Protein AF-A0A126P979-F1 (afdb_monomer_lite)

Structure (mmCIF, N/CA/C/O backbone):
data_AF-A0A126P979-F1
#
_entry.id   AF-A0A126P979-F1
#
loop_
_atom_site.group_PDB
_atom_site.id
_atom_site.type_symbol
_atom_site.label_atom_id
_atom_site.label_alt_id
_atom_site.label_comp_id
_atom_site.label_asym_id
_atom_site.label_entity_id
_atom_site.label_seq_id
_atom_site.pdbx_PDB_ins_code
_atom_site.Cartn_x
_atom_site.Cartn_y
_atom_site.Cartn_z
_atom_site.occupancy
_atom_site.B_iso_or_equiv
_atom_site.auth_seq_id
_atom_site.auth_comp_id
_atom_site.auth_asym_id
_atom_site.auth_atom_id
_atom_site.pdbx_PDB_model_num
ATOM 1 N N . MET A 1 1 ? -4.690 6.313 -10.671 1.00 55.78 1 MET A N 1
ATOM 2 C CA . MET A 1 1 ? -3.335 5.770 -10.807 1.00 55.78 1 MET A CA 1
ATOM 3 C C . MET A 1 1 ? -2.444 6.379 -9.755 1.00 55.78 1 MET A C 1
ATOM 5 O O . MET A 1 1 ? -2.269 7.600 -9.751 1.00 55.78 1 MET A O 1
ATOM 9 N N . LEU A 1 2 ? -1.989 5.545 -8.829 1.00 60.19 2 LEU A N 1
ATOM 10 C CA . LEU A 1 2 ? -0.855 5.886 -7.987 1.00 60.19 2 LEU A CA 1
ATOM 11 C C . LEU A 1 2 ? 0.378 5.761 -8.882 1.00 60.19 2 LEU A C 1
ATOM 13 O O . LEU A 1 2 ? 0.415 4.890 -9.737 1.00 60.19 2 LEU A O 1
ATOM 17 N N . ASN A 1 3 ? 1.287 6.716 -8.788 1.00 66.38 3 ASN A N 1
ATOM 18 C CA . ASN A 1 3 ? 2.547 6.670 -9.510 1.00 66.38 3 ASN A CA 1
ATOM 19 C C . ASN A 1 3 ? 3.607 6.917 -8.444 1.00 66.38 3 ASN A C 1
ATOM 21 O O . ASN A 1 3 ? 3.895 8.088 -8.161 1.00 66.38 3 ASN A O 1
ATOM 25 N N . PRO A 1 4 ? 4.011 5.867 -7.713 1.00 68.12 4 PRO A N 1
ATOM 26 C CA . PRO A 1 4 ? 4.884 6.000 -6.561 1.00 68.12 4 PRO A CA 1
ATOM 27 C C . PRO A 1 4 ? 6.311 6.290 -7.031 1.00 68.12 4 PRO A C 1
ATOM 29 O O . PRO A 1 4 ? 7.158 5.416 -6.985 1.00 68.12 4 PRO A O 1
ATOM 32 N N . GLY A 1 5 ? 6.529 7.519 -7.513 1.00 66.69 5 GLY A N 1
ATOM 33 C CA . GLY A 1 5 ? 7.812 8.072 -7.940 1.00 66.69 5 GLY A CA 1
ATOM 34 C C . GLY A 1 5 ? 8.522 7.243 -9.009 1.00 66.69 5 GLY A C 1
ATOM 35 O O . GLY A 1 5 ? 9.184 6.279 -8.677 1.00 66.69 5 GLY A O 1
ATOM 36 N N . PHE A 1 6 ? 8.459 7.655 -10.276 1.00 79.12 6 PHE A N 1
ATOM 37 C CA . PHE A 1 6 ? 9.397 7.165 -11.289 1.00 79.12 6 PHE A CA 1
ATOM 38 C C . PHE A 1 6 ? 10.574 8.134 -11.387 1.00 79.12 6 PHE A C 1
ATOM 40 O O . PHE A 1 6 ? 10.377 9.308 -11.723 1.00 79.12 6 PHE A O 1
ATOM 47 N N . SER A 1 7 ? 11.784 7.655 -11.119 1.00 84.88 7 SER A N 1
ATOM 48 C CA . SER A 1 7 ? 13.012 8.444 -11.212 1.00 84.88 7 SER A CA 1
ATOM 49 C C . SER A 1 7 ? 14.126 7.680 -11.933 1.00 84.88 7 SER A C 1
ATOM 51 O O . SER A 1 7 ? 14.129 6.451 -11.921 1.00 84.88 7 SER A O 1
ATOM 53 N N . PRO A 1 8 ? 15.128 8.373 -12.507 1.00 85.94 8 PRO A N 1
ATOM 54 C CA . PRO A 1 8 ? 16.322 7.707 -13.028 1.00 85.94 8 PRO A CA 1
ATOM 55 C C . PRO A 1 8 ? 17.043 6.832 -11.988 1.00 85.94 8 PRO A C 1
ATOM 57 O O . PRO A 1 8 ? 17.651 5.830 -12.351 1.00 85.94 8 PRO A O 1
ATOM 60 N N . GLY A 1 9 ? 16.935 7.169 -10.696 1.00 87.81 9 GLY A N 1
ATOM 61 C CA . GLY A 1 9 ? 17.498 6.373 -9.604 1.00 87.81 9 GLY A CA 1
ATOM 62 C C . GLY A 1 9 ? 16.875 4.982 -9.464 1.00 87.81 9 GLY A C 1
ATOM 63 O O . GLY A 1 9 ? 17.512 4.098 -8.901 1.00 87.81 9 GLY A O 1
ATOM 64 N N . ASP A 1 10 ? 15.682 4.751 -10.020 1.00 86.06 10 ASP A N 1
ATOM 65 C CA . ASP A 1 10 ? 15.053 3.428 -9.995 1.00 86.06 10 ASP A CA 1
ATOM 66 C C . ASP A 1 10 ? 15.809 2.426 -10.876 1.00 86.06 10 ASP A C 1
ATOM 68 O O . ASP A 1 10 ? 15.882 1.253 -10.521 1.00 86.06 10 ASP A O 1
ATOM 72 N N . TYR A 1 11 ? 16.418 2.878 -11.982 1.00 89.62 11 TYR A N 1
ATOM 73 C CA . TYR A 1 11 ? 17.280 2.024 -12.806 1.00 89.62 11 TYR A CA 1
ATOM 74 C C . TYR A 1 11 ? 18.527 1.609 -12.038 1.00 89.62 11 TYR A C 1
ATOM 76 O O . TYR A 1 11 ? 18.862 0.43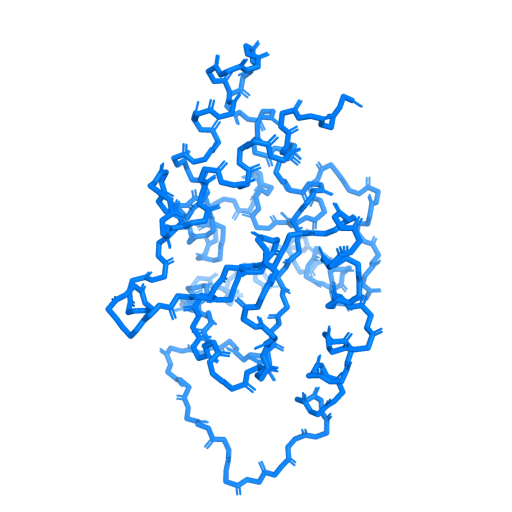1 -12.007 1.00 89.62 11 TYR A O 1
ATOM 84 N N . TYR A 1 12 ? 19.168 2.559 -11.350 1.00 92.50 12 TYR A N 1
ATOM 85 C CA . TYR A 1 12 ? 20.308 2.247 -10.494 1.00 92.50 12 TYR A CA 1
ATOM 86 C C . TYR A 1 12 ? 19.917 1.240 -9.406 1.00 92.50 12 TYR A C 1
ATOM 88 O O . TYR A 1 12 ? 20.594 0.231 -9.246 1.00 92.50 12 TYR A O 1
ATOM 96 N N . ALA A 1 13 ? 18.801 1.468 -8.705 1.00 91.94 13 ALA A N 1
ATOM 97 C CA . ALA A 1 13 ? 18.318 0.551 -7.675 1.00 91.94 13 ALA A CA 1
ATOM 98 C C . ALA A 1 13 ? 18.040 -0.854 -8.234 1.00 91.94 13 ALA A C 1
ATOM 100 O O . ALA A 1 13 ? 18.397 -1.845 -7.614 1.00 91.94 13 ALA A O 1
ATOM 101 N N . LEU A 1 14 ? 17.432 -0.964 -9.416 1.00 91.12 14 LEU A N 1
ATOM 102 C CA . LEU A 1 14 ? 17.161 -2.261 -10.040 1.00 91.12 14 LEU A CA 1
ATOM 103 C C . LEU A 1 14 ? 18.430 -2.975 -10.521 1.00 91.12 14 LEU A C 1
ATOM 105 O O . LEU A 1 14 ? 18.535 -4.188 -10.380 1.00 91.12 14 LEU A O 1
ATOM 109 N N . GLU A 1 15 ? 19.382 -2.245 -11.097 1.00 93.56 15 GLU A N 1
ATOM 110 C CA . GLU A 1 15 ? 20.575 -2.834 -11.713 1.00 93.56 15 GLU A CA 1
ATOM 111 C C . GLU A 1 15 ? 21.714 -3.095 -10.727 1.00 93.56 15 GLU A C 1
ATOM 113 O O . GLU A 1 15 ? 22.563 -3.951 -10.985 1.00 93.56 15 GLU A O 1
ATOM 118 N N . LYS A 1 16 ? 21.795 -2.314 -9.645 1.00 95.56 16 LYS A N 1
ATOM 119 C CA . LYS A 1 16 ? 22.954 -2.293 -8.740 1.00 95.56 16 LYS A CA 1
ATOM 120 C C . LYS A 1 16 ? 22.653 -2.798 -7.336 1.00 95.56 16 LYS A C 1
ATOM 122 O O . LYS A 1 16 ? 23.599 -3.074 -6.609 1.00 95.56 16 LYS A O 1
ATOM 127 N N . GLU A 1 17 ? 21.383 -2.972 -6.977 1.00 96.44 17 GLU A N 1
ATOM 128 C CA . GLU A 1 17 ? 20.973 -3.373 -5.627 1.00 96.44 17 GLU A CA 1
ATOM 129 C C . GLU A 1 17 ? 20.174 -4.686 -5.709 1.00 96.44 17 GLU A C 1
ATOM 131 O O . GLU A 1 17 ? 18.941 -4.670 -5.838 1.00 96.44 17 GLU A O 1
ATOM 136 N N . PRO A 1 18 ? 20.853 -5.849 -5.678 1.00 96.50 18 PRO A N 1
ATOM 137 C CA . PRO A 1 18 ? 20.212 -7.144 -5.906 1.00 96.50 18 PRO A CA 1
ATOM 138 C C . PRO A 1 18 ? 19.115 -7.447 -4.879 1.00 96.50 18 PRO A C 1
ATOM 140 O O . PRO A 1 18 ? 18.119 -8.088 -5.207 1.00 96.50 18 PRO A O 1
ATOM 143 N N . GLU A 1 19 ? 19.230 -6.939 -3.651 1.00 97.00 19 GLU A N 1
ATOM 144 C CA . GLU A 1 19 ? 18.203 -7.075 -2.622 1.00 97.00 19 GLU A CA 1
ATOM 145 C C . GLU A 1 19 ? 16.917 -6.321 -2.983 1.00 97.00 19 GLU A C 1
ATOM 147 O O . GLU A 1 19 ? 15.822 -6.799 -2.671 1.00 97.00 19 GLU A O 1
ATOM 152 N N . TYR A 1 20 ? 17.028 -5.162 -3.643 1.00 95.81 20 TYR A N 1
ATOM 153 C CA . TYR A 1 20 ? 15.872 -4.388 -4.100 1.00 95.81 20 TYR A CA 1
ATOM 154 C C . TYR A 1 20 ? 15.177 -5.081 -5.272 1.00 95.81 20 TYR A C 1
ATOM 156 O O . TYR A 1 20 ? 13.955 -5.251 -5.244 1.00 95.81 20 TYR A O 1
ATOM 164 N N . ALA A 1 21 ? 15.950 -5.552 -6.256 1.00 95.25 21 ALA A N 1
ATOM 165 C CA . ALA A 1 21 ? 15.429 -6.343 -7.368 1.00 95.25 21 ALA A CA 1
ATOM 166 C C . ALA A 1 21 ? 14.706 -7.605 -6.862 1.00 95.25 21 ALA A C 1
ATOM 168 O O . ALA A 1 21 ? 13.539 -7.829 -7.190 1.00 95.25 21 ALA A O 1
ATOM 169 N N . ALA A 1 22 ? 15.336 -8.358 -5.956 1.00 96.38 22 ALA A N 1
ATOM 170 C CA . ALA A 1 22 ? 14.739 -9.545 -5.352 1.00 96.38 22 ALA A CA 1
ATOM 171 C C . ALA A 1 22 ? 13.468 -9.223 -4.544 1.00 96.38 22 ALA A C 1
ATOM 173 O O . ALA A 1 22 ? 12.518 -10.006 -4.547 1.00 96.38 22 ALA A O 1
ATOM 174 N N . ALA A 1 23 ? 13.411 -8.082 -3.846 1.00 96.31 23 ALA A N 1
ATOM 175 C CA . ALA A 1 23 ? 12.203 -7.658 -3.135 1.00 96.31 23 ALA A CA 1
ATOM 176 C C . ALA A 1 23 ? 11.041 -7.352 -4.095 1.00 96.31 23 ALA A C 1
ATOM 178 O O . ALA A 1 23 ? 9.900 -7.721 -3.807 1.00 96.31 23 ALA A O 1
ATOM 179 N N . ILE A 1 24 ? 11.320 -6.733 -5.248 1.00 93.38 24 ILE A N 1
ATOM 180 C CA . ILE A 1 24 ? 10.321 -6.493 -6.297 1.00 93.38 24 ILE A CA 1
ATOM 181 C C . ILE A 1 24 ? 9.816 -7.814 -6.873 1.00 93.38 24 ILE A C 1
ATOM 183 O O . ILE A 1 24 ? 8.603 -8.011 -6.949 1.00 93.38 24 ILE A O 1
ATOM 187 N N . GLU A 1 25 ? 10.713 -8.731 -7.234 1.00 94.88 25 GLU A N 1
ATOM 188 C CA . GLU A 1 25 ? 10.349 -10.044 -7.775 1.00 94.88 25 GLU A CA 1
ATOM 189 C C . GLU A 1 25 ? 9.481 -10.840 -6.797 1.00 94.88 25 GLU A C 1
ATOM 191 O O . GLU A 1 25 ? 8.407 -11.317 -7.170 1.00 94.88 25 GLU A O 1
ATOM 196 N N . ARG A 1 26 ? 9.875 -10.907 -5.517 1.00 95.81 26 ARG A N 1
ATOM 197 C CA . ARG A 1 26 ? 9.058 -11.558 -4.482 1.00 95.81 26 ARG A CA 1
ATOM 198 C C . ARG A 1 26 ? 7.712 -10.872 -4.298 1.00 95.81 26 ARG A C 1
ATOM 200 O O . ARG A 1 26 ? 6.714 -11.563 -4.130 1.00 95.81 26 ARG A O 1
ATOM 207 N N . ASN A 1 27 ? 7.648 -9.541 -4.346 1.00 93.88 27 ASN A N 1
ATOM 208 C CA . ASN A 1 27 ? 6.382 -8.813 -4.254 1.00 93.88 27 ASN A CA 1
ATOM 209 C C . ASN A 1 27 ? 5.462 -9.109 -5.453 1.00 93.88 27 ASN A C 1
ATOM 211 O O . ASN A 1 27 ? 4.260 -9.292 -5.265 1.00 93.88 27 ASN A O 1
ATOM 215 N N . LEU A 1 28 ? 6.011 -9.203 -6.669 1.00 90.88 28 LEU A N 1
ATOM 216 C CA . LEU A 1 28 ? 5.265 -9.595 -7.871 1.00 90.88 28 LEU A CA 1
ATOM 217 C C . LEU A 1 28 ? 4.756 -11.040 -7.782 1.00 90.88 28 LEU A C 1
ATOM 219 O O . LEU A 1 28 ? 3.611 -11.306 -8.143 1.00 90.88 28 LEU A O 1
ATOM 223 N N . ALA A 1 29 ? 5.580 -11.950 -7.260 1.00 94.50 29 ALA A N 1
ATOM 224 C CA . ALA A 1 29 ? 5.226 -13.350 -7.034 1.00 94.50 29 ALA A CA 1
ATOM 225 C C . ALA A 1 29 ? 4.374 -13.579 -5.768 1.00 94.50 29 ALA A C 1
ATOM 227 O O . ALA A 1 29 ? 3.958 -14.708 -5.517 1.00 94.50 29 ALA A O 1
ATOM 228 N N . GLN A 1 30 ? 4.121 -12.533 -4.970 1.00 92.38 30 GLN A N 1
ATOM 229 C CA . GLN A 1 30 ? 3.440 -12.592 -3.667 1.00 92.38 30 GLN A CA 1
ATOM 230 C C . GLN A 1 30 ? 4.120 -13.530 -2.644 1.00 92.38 30 GLN A C 1
ATOM 232 O O . GLN A 1 30 ? 3.465 -14.157 -1.814 1.00 92.38 30 GLN A O 1
ATOM 237 N N . GLN A 1 31 ? 5.452 -13.610 -2.680 1.00 96.38 31 GLN A N 1
ATOM 238 C CA . GLN A 1 31 ? 6.302 -14.470 -1.840 1.00 96.38 31 GLN A CA 1
ATOM 239 C C . GLN A 1 31 ? 6.980 -13.714 -0.683 1.00 96.38 31 GLN A C 1
ATOM 241 O O . GLN A 1 31 ? 8.017 -14.120 -0.170 1.00 96.38 31 GLN A O 1
ATOM 246 N N . ASN A 1 32 ? 6.407 -12.588 -0.275 1.00 95.62 32 ASN A N 1
ATOM 247 C CA . ASN A 1 32 ? 6.952 -11.647 0.707 1.00 95.62 32 ASN A CA 1
ATOM 248 C C . ASN A 1 32 ? 6.155 -11.609 2.024 1.00 95.62 32 ASN A C 1
ATOM 250 O O . ASN A 1 32 ? 6.386 -10.739 2.859 1.00 95.62 32 ASN A O 1
ATOM 254 N N . ALA A 1 33 ? 5.209 -12.531 2.236 1.00 93.94 33 ALA A N 1
ATOM 255 C CA . ALA A 1 33 ? 4.368 -12.547 3.439 1.00 93.94 33 ALA A CA 1
ATOM 256 C C . ALA A 1 33 ? 5.166 -12.761 4.742 1.00 93.94 33 ALA A C 1
ATOM 258 O O . ALA A 1 33 ? 4.761 -12.269 5.793 1.00 93.94 33 ALA A O 1
ATOM 259 N N . ALA A 1 34 ? 6.295 -13.474 4.665 1.00 95.06 34 ALA A N 1
ATOM 260 C CA . ALA A 1 34 ? 7.189 -13.723 5.796 1.00 95.06 34 ALA A CA 1
ATOM 261 C C . ALA A 1 34 ? 8.236 -12.612 6.009 1.00 95.06 34 ALA A C 1
ATOM 263 O O . ALA A 1 34 ? 8.950 -12.631 7.013 1.00 95.06 34 ALA A O 1
ATOM 264 N N . ASP A 1 35 ? 8.341 -11.643 5.092 1.00 96.56 35 ASP A N 1
ATOM 265 C CA . ASP A 1 35 ? 9.319 -10.564 5.202 1.00 96.56 35 ASP A CA 1
ATOM 266 C C . ASP A 1 35 ? 8.977 -9.667 6.406 1.00 96.56 35 ASP A C 1
ATOM 268 O O . ASP A 1 35 ? 7.815 -9.439 6.748 1.00 96.56 35 ASP A O 1
ATOM 272 N N . SER A 1 36 ? 9.998 -9.070 7.031 1.00 96.50 36 SER A N 1
ATOM 273 C CA . SER A 1 36 ? 9.786 -8.085 8.107 1.00 96.50 36 SER A CA 1
ATOM 274 C C . SER A 1 36 ? 8.938 -6.891 7.656 1.00 96.50 36 SER A C 1
ATOM 276 O O . SER A 1 36 ? 8.263 -6.282 8.485 1.00 96.50 36 SER A O 1
ATOM 278 N N . TYR A 1 37 ? 8.987 -6.568 6.359 1.00 97.81 37 TYR A N 1
ATOM 279 C CA . TYR A 1 37 ? 8.200 -5.526 5.708 1.00 97.81 37 TYR A CA 1
ATOM 280 C C . TYR A 1 37 ? 7.599 -6.064 4.400 1.00 97.81 37 TYR A C 1
ATOM 282 O O . TYR A 1 37 ? 8.173 -5.801 3.342 1.00 97.81 37 TYR A O 1
ATOM 290 N N . PRO A 1 38 ? 6.458 -6.783 4.439 1.00 97.12 38 PRO A N 1
ATOM 291 C CA . PRO A 1 38 ? 5.844 -7.345 3.235 1.00 97.12 38 PRO A CA 1
ATOM 292 C C . PRO A 1 38 ? 5.561 -6.258 2.198 1.00 97.12 38 PRO A C 1
ATOM 294 O O . PRO A 1 38 ? 5.978 -6.356 1.047 1.00 97.12 38 PRO A O 1
ATOM 297 N N . PHE A 1 39 ? 4.980 -5.132 2.617 1.00 96.94 39 PHE A N 1
ATOM 298 C CA . PHE A 1 39 ? 4.958 -3.930 1.792 1.00 96.94 39 PHE A CA 1
ATOM 299 C C . PHE A 1 39 ? 6.347 -3.259 1.763 1.00 96.94 39 PHE A C 1
ATOM 301 O O . PHE A 1 39 ? 6.639 -2.340 2.537 1.00 96.94 39 PHE A O 1
ATOM 308 N N . PHE A 1 40 ? 7.217 -3.751 0.874 1.00 96.19 40 PHE A N 1
ATOM 309 C CA . PHE A 1 40 ? 8.660 -3.478 0.871 1.00 96.19 40 PHE A CA 1
ATOM 310 C C . PHE A 1 40 ? 9.033 -1.999 0.692 1.00 96.19 40 PHE A C 1
ATOM 312 O O . PHE A 1 40 ? 10.097 -1.590 1.145 1.00 96.19 40 PHE A O 1
ATOM 319 N N . PHE A 1 41 ? 8.159 -1.155 0.134 1.00 95.81 41 PHE A N 1
ATOM 320 C CA . PHE A 1 41 ? 8.398 0.295 0.076 1.00 95.81 41 PHE A CA 1
ATOM 321 C C . PHE A 1 41 ? 8.501 0.961 1.460 1.00 95.81 41 PHE A C 1
ATOM 323 O O . PHE A 1 41 ? 9.006 2.075 1.580 1.00 95.81 41 PHE A O 1
ATOM 330 N N . LEU A 1 42 ? 8.034 0.300 2.524 1.00 97.56 42 LEU A N 1
ATOM 331 C CA . LEU A 1 42 ? 8.227 0.760 3.902 1.00 97.56 42 LEU A CA 1
ATOM 332 C C . LEU A 1 42 ? 9.451 0.136 4.584 1.00 97.56 42 LEU A C 1
ATOM 334 O O . LEU A 1 42 ? 9.776 0.547 5.701 1.00 97.56 42 LEU A O 1
ATOM 338 N N . ASN A 1 43 ? 10.151 -0.792 3.921 1.00 97.62 43 ASN A N 1
ATOM 339 C CA . ASN A 1 43 ? 11.417 -1.333 4.402 1.00 97.62 43 ASN A CA 1
ATOM 340 C C . ASN A 1 43 ? 12.467 -0.201 4.475 1.00 97.62 43 ASN A C 1
ATOM 342 O O . ASN A 1 43 ? 12.715 0.468 3.468 1.00 97.62 43 ASN A O 1
ATOM 346 N N . PRO A 1 44 ? 13.101 0.027 5.639 1.00 97.69 44 PRO A N 1
ATOM 347 C CA . PRO A 1 44 ? 14.157 1.024 5.808 1.00 97.69 44 PRO A CA 1
ATOM 348 C C . PRO A 1 44 ? 15.309 0.895 4.804 1.00 97.69 44 PRO A C 1
ATOM 350 O O . PRO A 1 44 ? 15.832 1.918 4.371 1.00 97.69 44 PRO A O 1
ATOM 353 N N . GLN A 1 45 ? 15.654 -0.331 4.392 1.00 96.94 45 GLN A N 1
ATOM 354 C CA . GLN A 1 45 ? 16.711 -0.598 3.409 1.00 96.94 45 GLN A CA 1
ATOM 355 C C . GLN A 1 45 ? 16.442 0.084 2.059 1.00 96.94 45 GLN A C 1
ATOM 357 O O . GLN A 1 45 ? 17.371 0.508 1.379 1.00 96.94 45 GLN A O 1
ATOM 362 N N . PHE A 1 46 ? 15.169 0.247 1.691 1.00 95.94 46 PHE A N 1
ATOM 363 C CA . PHE A 1 46 ? 14.751 0.813 0.406 1.00 95.94 46 PHE A CA 1
ATOM 364 C C . PHE A 1 46 ? 14.186 2.232 0.538 1.00 95.94 46 PHE A C 1
ATOM 366 O O . PHE A 1 46 ? 13.627 2.771 -0.417 1.00 95.94 46 PHE A O 1
ATOM 373 N N . ALA A 1 47 ? 14.332 2.868 1.707 1.00 95.44 47 ALA A N 1
ATOM 374 C CA . ALA A 1 47 ? 13.764 4.188 1.987 1.00 95.44 47 ALA A CA 1
ATOM 375 C C . ALA A 1 47 ? 14.338 5.313 1.107 1.00 95.44 47 ALA A C 1
ATOM 377 O O . ALA A 1 47 ? 13.716 6.368 0.996 1.00 95.44 47 ALA A O 1
ATOM 378 N N . TRP A 1 48 ? 15.507 5.097 0.501 1.00 93.88 48 TRP A N 1
ATOM 379 C CA . TRP A 1 48 ? 16.163 6.040 -0.404 1.00 93.88 48 TRP A CA 1
ATOM 380 C C . TRP A 1 48 ? 15.631 5.972 -1.847 1.00 93.88 48 TRP A C 1
ATOM 382 O O . TRP A 1 48 ? 15.813 6.928 -2.595 1.00 93.88 48 TRP A O 1
ATOM 392 N N . THR A 1 49 ? 14.951 4.884 -2.229 1.00 93.31 49 THR A N 1
ATOM 393 C CA . THR A 1 49 ? 14.348 4.724 -3.565 1.00 93.31 49 THR A CA 1
ATOM 394 C C . THR A 1 49 ? 13.158 5.667 -3.749 1.00 93.31 49 THR A C 1
ATOM 396 O O . THR A 1 49 ? 12.520 6.066 -2.769 1.00 93.31 49 THR A O 1
ATOM 399 N N . ALA A 1 50 ? 12.801 6.009 -4.992 1.00 91.25 50 ALA A N 1
ATOM 400 C CA . ALA A 1 50 ? 11.690 6.931 -5.241 1.00 91.25 50 ALA A CA 1
ATOM 401 C C . ALA A 1 50 ? 10.352 6.381 -4.714 1.00 91.25 50 ALA A C 1
ATOM 403 O O . ALA A 1 50 ? 9.593 7.106 -4.060 1.00 91.25 50 ALA A O 1
ATOM 404 N N . GLY A 1 51 ? 10.103 5.082 -4.905 1.00 91.88 51 GLY A N 1
ATOM 405 C CA . GLY A 1 51 ? 8.946 4.397 -4.332 1.00 91.88 51 GLY A CA 1
ATOM 406 C C . GLY A 1 51 ? 8.952 4.411 -2.801 1.00 91.88 51 GLY A C 1
ATOM 407 O O . GLY A 1 51 ? 7.926 4.713 -2.183 1.00 91.88 51 GLY A O 1
ATOM 408 N N . GLY A 1 52 ? 10.111 4.162 -2.180 1.00 94.62 52 GLY A N 1
ATOM 409 C CA . GLY A 1 52 ? 10.271 4.206 -0.727 1.00 94.62 52 GLY A CA 1
ATOM 410 C C . GLY A 1 52 ? 9.987 5.590 -0.142 1.00 94.62 52 GLY A C 1
ATOM 411 O O . GLY A 1 52 ? 9.173 5.729 0.773 1.00 94.62 52 GLY A O 1
ATOM 412 N N . GLN A 1 53 ? 10.583 6.638 -0.711 1.00 93.88 53 GLN A N 1
ATOM 413 C CA . GLN A 1 53 ? 10.340 8.024 -0.303 1.00 93.88 53 GLN A CA 1
ATOM 414 C C . GLN A 1 53 ? 8.863 8.407 -0.449 1.00 93.88 53 GLN A C 1
ATOM 416 O O . GLN A 1 53 ? 8.269 8.983 0.471 1.00 93.88 53 GLN A O 1
ATOM 421 N N . TRP A 1 54 ? 8.250 8.051 -1.581 1.00 92.25 54 TRP A N 1
ATOM 422 C CA . TRP A 1 54 ? 6.857 8.371 -1.864 1.00 92.25 54 TRP A CA 1
ATOM 423 C C . TRP A 1 54 ? 5.911 7.717 -0.852 1.00 92.25 54 TRP A C 1
ATOM 425 O O . TRP A 1 54 ? 5.115 8.409 -0.211 1.00 92.25 54 TRP A O 1
ATOM 435 N N . TRP A 1 55 ? 6.018 6.402 -0.644 1.00 94.25 55 TRP A N 1
ATOM 436 C CA . TRP A 1 55 ? 5.133 5.680 0.275 1.00 94.25 55 TRP A CA 1
ATOM 437 C C . TRP A 1 55 ? 5.361 6.056 1.735 1.00 94.25 55 TRP A C 1
ATOM 439 O O . TRP A 1 55 ? 4.388 6.236 2.471 1.00 94.25 55 TRP A O 1
ATOM 449 N N . ARG A 1 56 ? 6.613 6.258 2.159 1.00 95.38 56 ARG A N 1
ATOM 450 C CA . ARG A 1 56 ? 6.907 6.741 3.516 1.00 95.38 56 ARG A CA 1
ATOM 451 C C . ARG A 1 56 ? 6.307 8.120 3.754 1.00 95.38 56 ARG A C 1
ATOM 453 O O . ARG A 1 56 ? 5.723 8.334 4.810 1.00 95.38 56 ARG A O 1
ATOM 460 N N . SER A 1 57 ? 6.368 9.025 2.775 1.00 93.69 57 SER A N 1
ATOM 461 C CA . SER A 1 57 ? 5.698 10.329 2.860 1.00 93.69 57 SER A CA 1
ATOM 462 C C . SER A 1 57 ? 4.179 10.180 3.026 1.00 93.69 57 SER A C 1
ATOM 464 O O . SER A 1 57 ? 3.591 10.826 3.893 1.00 93.69 57 SER A O 1
ATOM 466 N N . LYS A 1 58 ? 3.538 9.278 2.266 1.00 92.06 58 LYS A N 1
ATOM 467 C CA . LYS A 1 58 ? 2.089 9.022 2.374 1.00 92.06 58 LYS A CA 1
ATOM 468 C C . LYS A 1 58 ? 1.667 8.449 3.719 1.00 92.06 58 LYS A C 1
ATOM 470 O O . LYS A 1 58 ? 0.612 8.828 4.218 1.00 92.06 58 LYS A O 1
ATOM 475 N N . PHE A 1 59 ? 2.474 7.562 4.291 1.00 96.12 59 PHE A N 1
ATOM 476 C CA . PHE A 1 59 ? 2.170 6.913 5.563 1.00 96.12 59 PHE A CA 1
ATOM 477 C C . PHE A 1 59 ? 2.725 7.643 6.784 1.00 96.12 59 PHE A C 1
ATOM 479 O O . PHE A 1 59 ? 2.419 7.231 7.897 1.00 96.12 59 PHE A O 1
ATOM 486 N N . ARG A 1 60 ? 3.497 8.724 6.623 1.00 96.25 60 ARG A N 1
ATOM 487 C CA . ARG A 1 60 ? 4.190 9.380 7.740 1.00 96.25 60 ARG A CA 1
ATOM 488 C C . ARG A 1 60 ? 3.252 9.809 8.865 1.00 96.25 60 ARG A C 1
ATOM 490 O O . ARG A 1 60 ? 3.438 9.362 9.989 1.00 96.25 60 ARG A O 1
ATOM 497 N N . ALA A 1 61 ? 2.223 10.595 8.551 1.00 96.62 61 ALA A N 1
ATOM 498 C CA . ALA A 1 61 ? 1.271 11.068 9.557 1.00 96.62 61 ALA A CA 1
ATOM 499 C C . ALA A 1 61 ? 0.520 9.907 10.240 1.00 96.62 61 ALA A C 1
ATOM 501 O O . ALA A 1 61 ? 0.257 9.950 11.436 1.00 96.62 61 ALA A O 1
ATOM 502 N N . ILE A 1 62 ? 0.216 8.840 9.491 1.00 97.50 62 ILE A N 1
ATOM 503 C CA . ILE A 1 62 ? -0.408 7.620 10.026 1.00 97.50 62 ILE A CA 1
ATOM 504 C C . ILE A 1 62 ? 0.548 6.902 10.980 1.00 97.50 62 ILE A C 1
ATOM 506 O O . ILE A 1 62 ? 0.131 6.485 12.053 1.00 97.50 62 ILE A O 1
ATOM 510 N N . ALA A 1 63 ? 1.816 6.746 10.599 1.00 98.00 63 ALA A N 1
ATOM 511 C CA . ALA A 1 63 ? 2.824 6.065 11.401 1.00 98.00 63 ALA A CA 1
ATOM 512 C C . ALA A 1 63 ? 3.138 6.836 12.689 1.00 98.00 63 ALA A C 1
ATOM 514 O O . ALA A 1 63 ? 3.232 6.220 13.745 1.00 98.00 63 ALA A O 1
ATOM 515 N N . GLU A 1 64 ? 3.250 8.165 12.615 1.00 98.19 64 GLU A N 1
ATOM 516 C CA . GLU A 1 64 ? 3.437 9.044 13.776 1.00 98.19 64 GLU A CA 1
ATOM 517 C C . GLU A 1 64 ? 2.248 8.941 14.741 1.00 98.19 64 GLU A C 1
ATOM 519 O O . GLU A 1 64 ? 2.438 8.737 15.941 1.00 98.19 64 GLU A O 1
ATOM 524 N N . GLU A 1 65 ? 1.019 8.987 14.222 1.00 97.94 65 GLU A N 1
ATOM 525 C CA . GLU A 1 65 ? -0.179 8.867 15.053 1.00 97.94 65 GLU A CA 1
ATOM 526 C C . GLU A 1 65 ? -0.341 7.459 15.645 1.00 97.94 65 GLU A C 1
ATOM 528 O O . GLU A 1 65 ? -0.663 7.312 16.824 1.00 97.94 65 GLU A O 1
ATOM 533 N N . LEU A 1 66 ? -0.069 6.407 14.868 1.00 97.75 66 LEU A N 1
ATOM 534 C CA . LEU A 1 66 ? -0.095 5.027 15.351 1.00 97.75 66 LEU A CA 1
ATOM 535 C C . LEU A 1 66 ? 0.954 4.805 16.448 1.00 97.75 66 LEU A C 1
ATOM 537 O O . LEU A 1 66 ? 0.625 4.237 17.490 1.00 97.75 66 LEU A O 1
ATOM 541 N N . ALA A 1 67 ? 2.184 5.284 16.239 1.00 98.06 67 ALA A N 1
ATOM 542 C CA . ALA A 1 67 ? 3.268 5.233 17.218 1.00 98.06 67 ALA A CA 1
ATOM 543 C C . ALA A 1 67 ? 2.860 5.907 18.532 1.00 98.06 67 ALA A C 1
ATOM 545 O O . ALA A 1 67 ? 2.964 5.297 19.595 1.00 98.06 67 ALA A O 1
ATOM 546 N N . ARG A 1 68 ? 2.299 7.121 18.452 1.00 97.94 68 ARG A N 1
ATOM 547 C CA . ARG A 1 68 ? 1.807 7.872 19.612 1.00 97.94 68 ARG A CA 1
ATOM 548 C C . ARG A 1 68 ? 0.713 7.117 20.366 1.00 97.94 68 ARG A C 1
ATOM 550 O O . ARG A 1 68 ? 0.769 7.026 21.587 1.00 97.94 68 ARG A O 1
ATOM 557 N N . ARG A 1 69 ? -0.290 6.580 19.663 1.00 97.19 69 ARG A N 1
ATOM 558 C CA . ARG A 1 69 ? -1.436 5.915 20.306 1.00 97.19 69 ARG A CA 1
ATOM 559 C C . ARG A 1 69 ? -1.117 4.540 20.888 1.00 97.19 69 ARG A C 1
ATOM 561 O O . ARG A 1 69 ? -1.824 4.096 21.785 1.00 97.19 69 ARG A O 1
ATOM 568 N N . THR A 1 70 ? -0.114 3.852 20.349 1.00 96.38 70 THR A N 1
ATOM 569 C CA . THR A 1 70 ? 0.267 2.495 20.783 1.00 96.38 70 THR A CA 1
ATOM 570 C C . THR A 1 70 ? 1.559 2.465 21.595 1.00 96.38 70 THR A C 1
ATOM 572 O O . THR A 1 70 ? 1.963 1.398 22.041 1.00 96.38 70 THR A O 1
ATOM 575 N N . ASN A 1 71 ? 2.182 3.626 21.817 1.00 96.69 71 ASN A N 1
ATOM 576 C CA . ASN A 1 71 ? 3.443 3.782 22.536 1.00 96.69 71 ASN A CA 1
ATOM 577 C C . ASN A 1 71 ? 4.572 2.881 21.992 1.00 96.69 71 ASN A C 1
ATOM 579 O O . ASN A 1 71 ? 5.315 2.263 22.753 1.00 96.69 71 ASN A O 1
ATOM 583 N N . ILE A 1 72 ? 4.692 2.795 20.662 1.00 97.31 72 ILE A N 1
ATOM 584 C CA . ILE A 1 72 ? 5.768 2.057 19.980 1.00 97.31 72 ILE A CA 1
ATOM 585 C C . ILE A 1 72 ? 6.674 3.015 19.197 1.00 97.31 72 ILE A C 1
ATOM 587 O O . ILE A 1 72 ? 6.217 4.074 18.759 1.00 97.31 72 ILE A O 1
ATOM 591 N N . PRO A 1 73 ? 7.944 2.654 18.937 1.00 98.25 73 PRO A N 1
ATOM 592 C CA . PRO A 1 73 ? 8.814 3.438 18.066 1.00 98.25 73 PRO A CA 1
ATOM 593 C C . PRO A 1 73 ? 8.234 3.622 16.656 1.00 98.25 73 PRO A C 1
ATOM 595 O O . PRO A 1 73 ? 7.655 2.696 16.085 1.00 98.25 73 PRO A O 1
ATOM 598 N N . LEU A 1 74 ? 8.485 4.779 16.031 1.00 98.00 74 LEU A N 1
ATOM 599 C CA . LEU A 1 74 ? 8.010 5.100 14.673 1.00 98.00 74 LEU A CA 1
ATOM 600 C C . LEU A 1 74 ? 8.377 4.024 13.633 1.00 98.00 74 LEU A C 1
ATOM 602 O O . LEU A 1 74 ? 7.581 3.683 12.760 1.00 98.00 74 LEU A O 1
ATOM 606 N N . GLN A 1 75 ? 9.574 3.448 13.750 1.00 97.69 75 GLN A N 1
ATOM 607 C CA . GLN A 1 75 ? 10.040 2.350 12.899 1.00 97.69 75 GLN A CA 1
ATOM 608 C C . GLN A 1 75 ? 9.139 1.104 13.004 1.00 97.69 75 GLN A C 1
ATOM 610 O O . GLN A 1 75 ? 8.822 0.481 11.988 1.00 97.69 75 GLN A O 1
ATOM 615 N N . GLN A 1 76 ? 8.711 0.758 14.224 1.00 97.94 76 GLN A N 1
ATOM 616 C CA . GLN A 1 76 ? 7.799 -0.359 14.474 1.00 97.94 76 GLN A CA 1
ATOM 617 C C . GLN A 1 76 ? 6.387 -0.036 13.978 1.00 97.94 76 GLN A C 1
ATOM 619 O O . GLN A 1 76 ? 5.716 -0.918 13.449 1.00 97.94 76 GLN A O 1
ATOM 624 N N . ALA A 1 77 ? 5.952 1.227 14.047 1.00 98.12 77 ALA A N 1
ATOM 625 C CA . ALA A 1 77 ? 4.694 1.649 13.432 1.00 98.12 77 ALA A CA 1
ATOM 626 C C . ALA A 1 77 ? 4.712 1.459 11.903 1.00 98.12 77 ALA A C 1
ATOM 628 O O . ALA A 1 77 ? 3.769 0.892 11.354 1.00 98.12 77 ALA A O 1
ATOM 629 N N . PHE A 1 78 ? 5.800 1.824 11.212 1.00 98.31 78 PHE A N 1
ATOM 630 C CA . PHE A 1 78 ? 5.959 1.518 9.781 1.00 98.31 78 PHE A CA 1
ATOM 631 C C . PHE A 1 78 ? 5.960 0.014 9.491 1.00 98.31 78 PHE A C 1
ATOM 633 O O . PHE A 1 78 ? 5.369 -0.412 8.501 1.00 98.31 78 PHE A O 1
ATOM 640 N N . GLN A 1 79 ? 6.593 -0.790 10.348 1.00 98.00 79 GLN A N 1
ATOM 641 C CA . GLN A 1 79 ? 6.585 -2.249 10.222 1.00 98.00 79 GLN A CA 1
ATOM 642 C C . GLN A 1 79 ? 5.181 -2.837 10.407 1.00 98.00 79 GLN A C 1
ATOM 644 O O . GLN A 1 79 ? 4.770 -3.744 9.691 1.00 98.00 79 GLN A O 1
ATOM 649 N N . ARG A 1 80 ? 4.407 -2.307 11.355 1.00 97.75 80 ARG A N 1
ATOM 650 C CA . ARG A 1 80 ? 3.013 -2.710 11.556 1.00 97.75 80 ARG A CA 1
ATOM 651 C C . ARG A 1 80 ? 2.161 -2.336 10.348 1.00 97.75 80 ARG A C 1
ATOM 653 O O . ARG A 1 80 ? 1.422 -3.173 9.848 1.00 97.75 80 ARG A O 1
ATOM 660 N N . ILE A 1 81 ? 2.312 -1.121 9.818 1.00 97.94 81 ILE A N 1
ATOM 661 C CA . ILE A 1 81 ? 1.623 -0.700 8.589 1.00 97.94 81 ILE A CA 1
ATOM 662 C C . ILE A 1 81 ? 1.982 -1.631 7.422 1.00 97.94 81 ILE A C 1
ATOM 664 O O . ILE A 1 81 ? 1.086 -2.081 6.712 1.00 97.94 81 ILE A O 1
ATOM 668 N N . SER A 1 82 ? 3.262 -1.968 7.235 1.00 97.88 82 SER A N 1
ATOM 669 C CA . SER A 1 82 ? 3.709 -2.773 6.090 1.00 97.88 82 SER A CA 1
ATOM 670 C C . SER A 1 82 ? 3.163 -4.204 6.074 1.00 97.88 82 SER A C 1
ATOM 672 O O . SER A 1 82 ? 3.041 -4.785 4.998 1.00 97.88 82 SER A O 1
ATOM 674 N N . ARG A 1 83 ? 2.807 -4.763 7.236 1.00 97.31 83 ARG A N 1
ATOM 675 C CA . ARG A 1 83 ? 2.187 -6.094 7.369 1.00 97.31 83 ARG A CA 1
ATOM 676 C C . ARG A 1 83 ? 0.690 -6.117 7.070 1.00 97.31 83 ARG A C 1
ATOM 678 O O . ARG A 1 83 ? 0.136 -7.178 6.806 1.00 97.31 83 ARG A O 1
ATOM 685 N N . HIS A 1 84 ? 0.030 -4.964 7.124 1.00 96.94 84 HIS A N 1
ATOM 686 C CA . HIS A 1 84 ? -1.432 -4.866 7.061 1.00 96.94 84 HIS A CA 1
ATOM 687 C C . HIS A 1 84 ? -1.935 -4.001 5.900 1.00 96.94 84 HIS A C 1
ATOM 689 O O . HIS A 1 84 ? -3.125 -3.692 5.824 1.00 96.94 84 HIS A O 1
ATOM 695 N N . VAL A 1 85 ? -1.044 -3.617 4.986 1.00 95.94 85 VAL A N 1
ATOM 696 C CA . VAL A 1 85 ? -1.364 -2.829 3.797 1.00 95.94 85 VAL A CA 1
ATOM 697 C C . VAL A 1 85 ? -0.966 -3.594 2.543 1.00 95.94 85 VAL A C 1
ATOM 699 O O . VAL A 1 85 ? 0.116 -4.165 2.460 1.00 95.94 85 VAL A O 1
ATOM 702 N N . ALA A 1 86 ? -1.829 -3.525 1.533 1.00 95.00 86 ALA A N 1
ATOM 703 C CA . ALA A 1 86 ? -1.519 -3.898 0.163 1.00 95.00 86 ALA A CA 1
ATOM 704 C C . ALA A 1 86 ? -1.966 -2.775 -0.781 1.00 95.00 86 ALA A C 1
ATOM 706 O O . ALA A 1 86 ? -3.003 -2.143 -0.562 1.00 95.00 86 ALA A O 1
ATOM 707 N N . CYS A 1 87 ? -1.197 -2.535 -1.843 1.00 93.94 87 CYS A N 1
ATOM 708 C CA . CYS A 1 87 ? -1.573 -1.615 -2.912 1.00 93.94 87 CYS A CA 1
ATOM 709 C C . CYS A 1 87 ? -2.052 -2.418 -4.123 1.00 93.94 87 CYS A C 1
ATOM 711 O O . CYS A 1 87 ? -1.291 -3.199 -4.686 1.00 93.94 87 CYS A O 1
ATOM 713 N N . LEU A 1 88 ? -3.305 -2.210 -4.530 1.00 93.25 88 LEU A N 1
ATOM 714 C CA . LEU A 1 88 ? -3.875 -2.832 -5.722 1.00 93.25 88 LEU A CA 1
ATOM 715 C C . LEU A 1 88 ? -3.937 -1.815 -6.859 1.00 93.25 88 LEU A C 1
ATOM 717 O O . LEU A 1 88 ? -4.567 -0.759 -6.746 1.00 93.25 88 LEU A O 1
ATOM 721 N N . GLU A 1 89 ? -3.293 -2.141 -7.974 1.00 90.88 89 GLU A N 1
ATOM 722 C CA . GLU A 1 89 ? -3.177 -1.245 -9.117 1.00 90.88 89 GLU A CA 1
ATOM 723 C C . GLU A 1 89 ? -4.023 -1.732 -10.289 1.00 90.88 89 GLU A C 1
ATOM 725 O O . GLU A 1 89 ? -3.800 -2.799 -10.849 1.00 90.88 89 GLU A O 1
ATOM 730 N N . MET A 1 90 ? -4.983 -0.905 -10.712 1.00 89.88 90 MET A N 1
ATOM 731 C CA . MET A 1 90 ? -5.791 -1.180 -11.908 1.00 89.88 90 MET A CA 1
ATOM 732 C C . MET A 1 90 ? -4.939 -1.259 -13.183 1.00 89.88 90 MET A C 1
ATOM 734 O O . MET A 1 90 ? -5.290 -1.965 -14.124 1.00 89.88 90 MET A O 1
ATOM 738 N N . TYR A 1 91 ? -3.842 -0.503 -13.217 1.00 88.12 91 TYR A N 1
ATOM 739 C CA . TYR A 1 91 ? -2.809 -0.589 -14.240 1.00 88.12 91 TYR A CA 1
ATOM 740 C C . TYR A 1 91 ? -1.460 -0.476 -13.519 1.00 88.12 91 TYR A C 1
ATOM 742 O O . TYR A 1 91 ? -1.141 0.627 -13.066 1.00 88.12 91 TYR A O 1
ATOM 750 N N . PRO A 1 92 ? -0.709 -1.577 -13.373 1.00 78.62 92 PRO A N 1
ATOM 751 C CA . PRO A 1 92 ? 0.625 -1.543 -12.790 1.00 78.62 92 PRO A CA 1
ATOM 752 C C . PRO A 1 92 ? 1.576 -0.976 -13.845 1.00 78.62 92 PRO A C 1
ATOM 754 O O . PRO A 1 92 ? 2.014 -1.687 -14.748 1.00 78.62 92 PRO A O 1
ATOM 757 N N . TYR A 1 93 ? 1.795 0.337 -13.827 1.00 75.94 93 TYR A N 1
ATOM 758 C CA . TYR A 1 93 ? 2.608 1.003 -14.842 1.00 75.94 93 TYR A CA 1
ATOM 759 C C . TYR A 1 93 ? 3.531 2.037 -14.209 1.00 75.94 93 TYR A C 1
ATOM 761 O O . TYR A 1 93 ? 3.075 3.052 -13.682 1.00 75.94 93 TYR A O 1
ATOM 769 N N . HIS A 1 94 ? 4.833 1.773 -14.303 1.00 72.56 94 HIS A N 1
ATOM 770 C CA . HIS A 1 94 ? 5.891 2.607 -13.744 1.00 72.56 94 HIS A CA 1
ATOM 771 C C . HIS A 1 94 ? 6.383 3.592 -14.808 1.00 72.56 94 HIS A C 1
ATOM 773 O O . HIS A 1 94 ? 7.107 3.219 -15.725 1.00 72.56 94 HIS A O 1
ATOM 779 N N . SER A 1 95 ? 5.924 4.843 -14.761 1.00 74.25 95 SER A N 1
ATOM 780 C CA . SER A 1 95 ? 6.341 5.879 -15.723 1.00 74.25 95 SER A CA 1
ATOM 781 C C . SER A 1 95 ? 6.097 7.273 -15.167 1.00 74.25 95 SER A C 1
ATOM 783 O O . SER A 1 95 ? 5.239 7.439 -14.311 1.00 74.25 95 SER A O 1
ATOM 785 N N . GLN A 1 96 ? 6.751 8.312 -15.688 1.00 72.94 96 GLN A N 1
ATOM 786 C CA . GLN A 1 96 ? 6.473 9.694 -15.255 1.00 72.94 96 GLN A CA 1
AT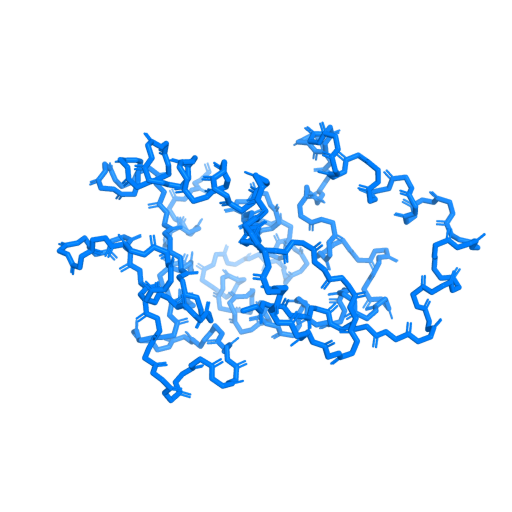OM 787 C C . GLN A 1 96 ? 5.042 10.151 -15.584 1.00 72.94 96 GLN A C 1
ATOM 789 O O . GLN A 1 96 ? 4.460 10.962 -14.861 1.00 72.94 96 GLN A O 1
ATO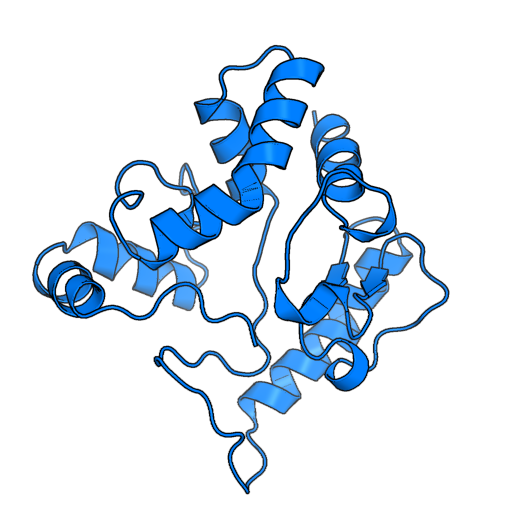M 794 N N . GLY A 1 97 ? 4.452 9.608 -16.650 1.00 73.94 97 GLY A N 1
ATOM 795 C CA . GLY A 1 97 ? 3.116 9.960 -17.099 1.00 73.94 97 GLY A CA 1
ATOM 796 C C . GLY A 1 97 ? 2.420 8.772 -17.739 1.00 73.94 97 GLY A C 1
ATOM 797 O O . GLY A 1 97 ? 2.922 8.177 -18.686 1.00 73.94 97 GLY A O 1
ATOM 798 N N . PHE A 1 98 ? 1.219 8.469 -17.258 1.00 80.31 98 PHE A N 1
ATOM 799 C CA . PHE A 1 98 ? 0.408 7.401 -17.819 1.00 80.31 98 PHE A CA 1
ATOM 800 C C . PHE A 1 98 ? -0.648 7.940 -18.773 1.00 80.31 98 PHE A C 1
ATOM 802 O O . PHE A 1 98 ? -1.474 8.781 -18.406 1.00 80.31 98 PHE A O 1
ATOM 809 N N . LYS A 1 99 ? -0.682 7.365 -19.973 1.00 82.06 99 LYS A N 1
ATOM 810 C CA . LYS A 1 99 ? -1.801 7.496 -20.903 1.00 82.06 99 LYS A CA 1
ATOM 811 C C . LYS A 1 99 ? -2.574 6.185 -20.900 1.00 82.06 99 LYS A C 1
ATOM 813 O O . LYS A 1 99 ? -1.997 5.121 -21.098 1.00 82.06 99 LYS A O 1
ATOM 818 N N . LYS A 1 100 ? -3.887 6.265 -20.673 1.00 81.56 100 LYS A N 1
ATOM 819 C CA . LYS A 1 100 ? -4.754 5.084 -20.717 1.00 81.56 100 LYS A CA 1
ATOM 820 C C . LYS A 1 100 ? -4.643 4.442 -22.108 1.00 81.56 100 LYS A C 1
ATOM 822 O O . LYS A 1 100 ? -4.849 5.158 -23.088 1.00 81.56 100 LYS A O 1
ATOM 827 N N . PRO A 1 101 ? -4.367 3.131 -22.207 1.00 83.56 101 PRO A N 1
ATOM 828 C CA . PRO A 1 101 ? -4.337 2.459 -23.498 1.00 83.56 101 PRO A CA 1
ATOM 829 C C . PRO A 1 101 ? -5.715 2.538 -24.167 1.00 83.56 101 PRO A C 1
ATOM 831 O O . PRO A 1 101 ? -6.751 2.457 -23.498 1.00 83.56 101 PRO A O 1
ATOM 834 N N . GLY A 1 102 ? -5.724 2.690 -25.493 1.00 86.94 102 GLY A N 1
ATOM 835 C CA . GLY A 1 102 ? -6.948 2.710 -26.308 1.00 86.94 102 GLY A CA 1
ATOM 836 C C . GLY A 1 102 ? -7.643 1.348 -26.424 1.00 86.94 102 GLY A C 1
ATOM 837 O O . GLY A 1 102 ? -8.737 1.262 -26.968 1.00 86.94 102 GLY A O 1
ATOM 838 N N . PHE A 1 103 ? -7.029 0.290 -25.892 1.00 87.56 103 PHE A N 1
ATOM 839 C CA . PHE A 1 103 ? -7.528 -1.080 -25.912 1.00 87.56 103 PHE A CA 1
ATOM 840 C C . PHE A 1 103 ? -7.815 -1.597 -24.497 1.00 87.56 103 PHE A C 1
ATOM 842 O O . PHE A 1 103 ? -7.354 -1.048 -23.490 1.00 87.56 103 PHE A O 1
ATOM 849 N N . LYS A 1 104 ? -8.616 -2.663 -24.412 1.00 88.69 104 LYS A N 1
ATOM 850 C CA . LYS A 1 104 ? -8.935 -3.325 -23.144 1.00 88.69 104 LYS A CA 1
ATOM 851 C C . LYS A 1 104 ? -7.763 -4.204 -22.713 1.00 88.69 104 LYS A C 1
ATOM 853 O O . LYS A 1 104 ? -7.287 -5.028 -23.484 1.00 88.69 104 LYS A O 1
ATOM 858 N N . LEU A 1 105 ? -7.318 -4.032 -21.470 1.00 90.50 105 LEU A N 1
ATOM 859 C CA . LEU A 1 105 ? -6.306 -4.884 -20.854 1.00 90.50 105 LEU A CA 1
ATOM 860 C C . LEU A 1 105 ? -6.982 -5.943 -19.990 1.00 90.50 105 LEU A C 1
ATOM 862 O O . LEU A 1 105 ? -7.690 -5.600 -19.041 1.00 90.50 105 LEU A O 1
ATOM 866 N N . LYS A 1 106 ? -6.707 -7.221 -20.273 1.00 92.88 106 LY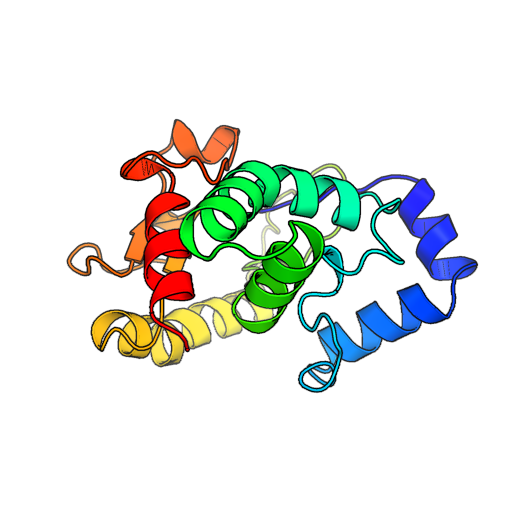S A N 1
ATOM 867 C CA . LYS A 1 106 ? -7.240 -8.336 -19.481 1.00 92.88 106 LYS A CA 1
ATOM 868 C C . LYS A 1 106 ? -6.805 -8.263 -18.015 1.00 92.88 106 LYS A C 1
ATOM 870 O O . LYS A 1 106 ? -7.607 -8.536 -17.130 1.00 92.88 106 LYS A O 1
ATOM 875 N N . SER A 1 107 ? -5.575 -7.820 -17.751 1.00 91.44 107 SER A N 1
ATOM 876 C CA . SER A 1 107 ? -5.050 -7.620 -16.392 1.00 91.44 107 SER A CA 1
ATOM 877 C C . SER A 1 107 ? -5.882 -6.628 -15.577 1.00 91.44 107 SER A C 1
ATOM 879 O O . SER A 1 107 ? -6.202 -6.897 -14.422 1.00 91.44 107 SER A O 1
ATOM 881 N N . LYS A 1 108 ? -6.317 -5.520 -16.191 1.00 92.12 108 LYS A N 1
ATOM 882 C CA . LYS A 1 108 ? -7.238 -4.577 -15.550 1.00 92.12 108 LYS A CA 1
ATOM 883 C C . LYS A 1 108 ? -8.569 -5.244 -15.207 1.00 92.12 108 LYS A C 1
ATOM 885 O O . LYS A 1 108 ? -9.081 -5.033 -14.113 1.00 92.12 108 LYS A O 1
ATOM 890 N N . GLU A 1 109 ? -9.161 -5.971 -16.153 1.00 93.12 109 GLU A N 1
ATOM 891 C CA . GLU A 1 109 ? -10.456 -6.627 -15.937 1.00 93.12 109 GLU A CA 1
ATOM 892 C C . GLU A 1 109 ? -10.374 -7.615 -14.775 1.00 93.12 109 GLU A C 1
ATOM 894 O O . GLU A 1 109 ? -11.212 -7.564 -13.880 1.00 93.12 109 GLU A O 1
ATOM 899 N N . LEU A 1 110 ? -9.321 -8.439 -14.745 1.00 95.25 110 LEU A N 1
ATOM 900 C CA . LEU A 1 110 ? -9.058 -9.383 -13.661 1.00 95.25 110 LEU A CA 1
ATOM 901 C C . LEU A 1 110 ? -8.871 -8.676 -12.314 1.00 95.25 110 LEU A C 1
ATOM 903 O O . LEU A 1 110 ? -9.466 -9.097 -11.330 1.00 95.25 110 LEU A O 1
ATOM 907 N N . MET A 1 111 ? -8.113 -7.576 -12.263 1.00 95.12 111 MET A N 1
ATOM 908 C CA . MET A 1 111 ? -7.917 -6.814 -11.026 1.00 95.12 111 MET A CA 1
ATOM 909 C C . MET A 1 111 ? -9.223 -6.178 -10.523 1.00 95.12 111 MET A C 1
ATOM 911 O O . MET A 1 111 ? -9.535 -6.254 -9.336 1.00 95.12 111 MET A O 1
ATOM 915 N N . CYS A 1 112 ? -10.018 -5.572 -11.413 1.00 94.88 112 CYS A N 1
ATOM 916 C CA . CYS A 1 112 ? -11.328 -5.027 -11.048 1.00 94.88 112 CYS A CA 1
ATOM 917 C C . CYS A 1 112 ? -12.278 -6.128 -10.556 1.00 94.88 112 CYS A C 1
ATOM 919 O O . CYS A 1 112 ? -12.980 -5.919 -9.568 1.00 94.88 112 CYS A O 1
ATOM 921 N N . GLN A 1 113 ? -12.284 -7.289 -11.220 1.00 96.31 113 GLN A N 1
ATOM 922 C CA . GLN A 1 113 ? -13.098 -8.434 -10.820 1.00 96.31 113 GLN A CA 1
ATOM 923 C C . GLN A 1 113 ? -12.660 -8.974 -9.455 1.00 96.31 113 GLN A C 1
ATOM 925 O O . GLN A 1 113 ? -13.496 -9.150 -8.581 1.00 96.31 113 GLN A O 1
ATOM 930 N N . TYR A 1 114 ? -11.355 -9.139 -9.225 1.00 96.94 114 TYR A N 1
ATOM 931 C CA . TYR A 1 114 ? -10.809 -9.560 -7.934 1.00 96.94 114 TYR A CA 1
ATOM 932 C C . TYR A 1 114 ? -11.208 -8.606 -6.802 1.00 96.94 114 TYR A C 1
ATOM 934 O O . TYR A 1 114 ? -11.665 -9.040 -5.745 1.00 96.94 114 TYR A O 1
ATOM 942 N N . VAL A 1 115 ? -11.104 -7.290 -7.021 1.00 97.06 115 VAL A N 1
ATOM 943 C CA . VAL A 1 115 ? -11.556 -6.309 -6.025 1.00 97.06 115 VAL A CA 1
ATOM 944 C C . VAL A 1 115 ? -13.050 -6.452 -5.750 1.00 97.06 115 VAL A C 1
ATOM 946 O O . VAL A 1 115 ? -13.445 -6.451 -4.586 1.00 97.06 115 VAL A O 1
ATOM 949 N N . LYS A 1 116 ? -13.873 -6.605 -6.790 1.00 97.25 116 LYS A N 1
ATOM 950 C CA . LYS A 1 116 ? -15.328 -6.733 -6.658 1.00 97.25 116 LYS A CA 1
ATOM 951 C C . LYS A 1 116 ? -15.754 -8.024 -5.955 1.00 97.25 116 LYS A C 1
ATOM 953 O O . LYS A 1 116 ? -16.633 -7.969 -5.105 1.00 97.25 116 LYS A O 1
ATOM 958 N N . ASP A 1 117 ? -15.147 -9.151 -6.298 1.00 97.75 117 ASP A N 1
ATOM 959 C CA . ASP A 1 117 ? -15.613 -10.469 -5.858 1.00 97.75 117 ASP A CA 1
ATOM 960 C C . ASP A 1 117 ? -14.960 -10.923 -4.554 1.00 97.75 117 ASP A C 1
ATOM 962 O O . ASP A 1 117 ? -15.538 -11.721 -3.825 1.00 97.75 117 ASP A O 1
ATOM 966 N N . VAL A 1 118 ? -13.756 -10.428 -4.251 1.00 97.94 118 VAL A N 1
ATOM 967 C CA . VAL A 1 118 ? -12.981 -10.871 -3.084 1.00 97.94 118 VAL A CA 1
ATOM 968 C C . VAL A 1 118 ? -12.847 -9.758 -2.057 1.00 97.94 118 VAL A C 1
ATOM 970 O O . VAL A 1 118 ? -13.146 -9.950 -0.880 1.00 97.94 118 VAL A O 1
ATOM 973 N N . ILE A 1 119 ? -12.398 -8.572 -2.470 1.00 97.75 119 ILE A N 1
ATOM 974 C CA . ILE A 1 119 ? -12.036 -7.520 -1.511 1.00 97.75 119 ILE A CA 1
ATOM 975 C C . ILE A 1 119 ? -13.265 -6.755 -1.007 1.00 97.75 119 ILE A C 1
ATOM 977 O O . ILE A 1 119 ? -13.342 -6.449 0.182 1.00 97.75 119 ILE A O 1
ATOM 981 N N . VAL A 1 120 ? -14.243 -6.466 -1.870 1.00 97.81 120 VAL A N 1
ATOM 982 C CA . VAL A 1 120 ? -15.480 -5.763 -1.488 1.00 97.81 120 VAL A CA 1
ATOM 983 C C . VAL A 1 120 ? -16.299 -6.551 -0.456 1.00 97.81 120 VAL A C 1
ATOM 985 O O . VAL A 1 120 ? -16.628 -5.942 0.565 1.00 97.81 120 VAL A O 1
ATOM 988 N N . PRO A 1 121 ? -16.566 -7.865 -0.615 1.00 98.00 121 PRO A N 1
ATOM 989 C CA . PRO A 1 121 ? -17.263 -8.640 0.412 1.00 98.00 121 PRO A CA 1
ATOM 990 C C . PRO A 1 121 ? -16.541 -8.611 1.761 1.00 98.00 121 PRO A C 1
ATOM 992 O O . PRO A 1 121 ? -17.170 -8.363 2.787 1.00 98.00 121 PRO A O 1
ATOM 995 N N . ARG A 1 122 ? -15.206 -8.740 1.762 1.00 97.88 122 ARG A N 1
ATOM 996 C CA . ARG A 1 122 ? -14.389 -8.637 2.985 1.00 97.88 122 ARG A CA 1
ATOM 997 C C . ARG A 1 122 ? -14.452 -7.250 3.620 1.00 97.88 122 ARG A C 1
ATOM 999 O O . ARG A 1 122 ? -14.421 -7.110 4.838 1.00 97.88 122 ARG A O 1
ATOM 1006 N N . ALA A 1 123 ? -14.540 -6.191 2.819 1.00 97.25 123 ALA A N 1
ATOM 1007 C CA . ALA A 1 123 ? -14.731 -4.847 3.350 1.00 97.25 123 ALA A CA 1
ATOM 1008 C C . ALA A 1 123 ? -16.127 -4.689 3.972 1.00 97.25 123 ALA A C 1
ATOM 1010 O O . ALA A 1 123 ? -16.254 -4.133 5.059 1.00 97.25 123 ALA A O 1
ATOM 1011 N N . GLN A 1 124 ? -17.169 -5.220 3.329 1.00 96.44 124 GLN A N 1
ATOM 1012 C CA . GLN A 1 124 ? -18.538 -5.213 3.855 1.00 96.44 124 GLN A CA 1
ATOM 1013 C C . GLN A 1 124 ? -18.678 -6.046 5.143 1.00 96.44 124 GLN A C 1
ATOM 1015 O O . GLN A 1 124 ? -19.394 -5.625 6.051 1.00 96.44 124 GLN A O 1
ATOM 1020 N N . SER A 1 125 ? -17.931 -7.150 5.282 1.00 96.31 125 SER A N 1
ATOM 1021 C CA . SER A 1 125 ? -17.845 -7.947 6.518 1.00 96.31 125 SER A CA 1
ATOM 1022 C C . SER A 1 125 ? -16.892 -7.371 7.577 1.00 96.31 125 SER A C 1
ATOM 1024 O O . SER A 1 125 ? -16.728 -7.958 8.643 1.00 96.31 125 SER A O 1
ATOM 1026 N N . LYS A 1 126 ? -16.288 -6.197 7.328 1.00 94.75 126 LYS A N 1
ATOM 1027 C CA . LYS A 1 126 ? -15.311 -5.503 8.196 1.00 94.75 126 LYS A CA 1
ATOM 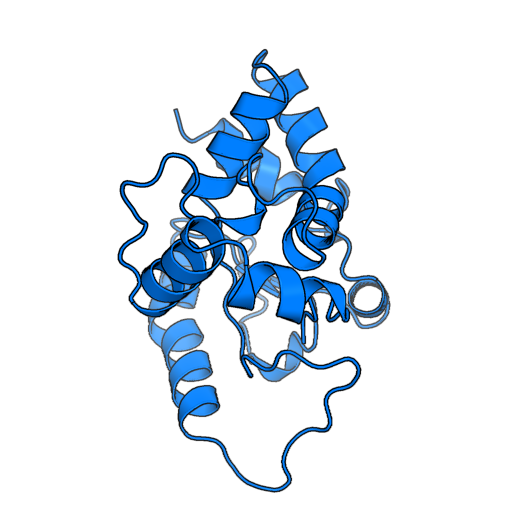1028 C C . LYS A 1 126 ? -13.942 -6.198 8.334 1.00 94.75 126 LYS A C 1
ATOM 1030 O O . LYS A 1 126 ? -13.070 -5.708 9.061 1.00 94.75 126 LYS A O 1
ATOM 1035 N N . GLU A 1 127 ? -13.688 -7.265 7.581 1.00 96.00 127 GLU A N 1
ATOM 1036 C CA . GLU A 1 127 ? -12.393 -7.959 7.482 1.00 96.00 127 GLU A CA 1
ATOM 1037 C C . GLU A 1 127 ? -11.338 -7.200 6.669 1.00 96.00 127 GLU A C 1
ATOM 1039 O O 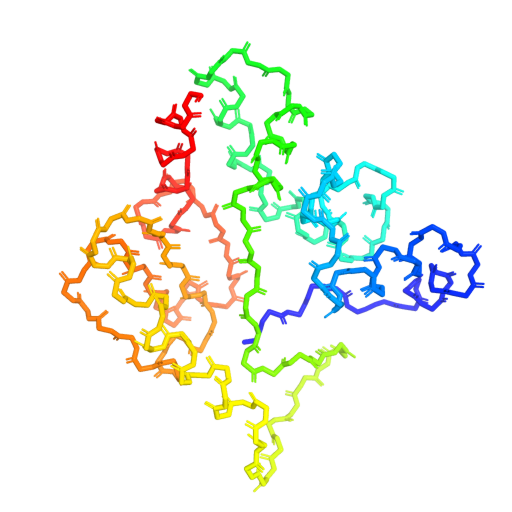. GLU A 1 127 ? -10.140 -7.463 6.802 1.00 96.00 127 GLU A O 1
ATOM 1044 N N . ALA A 1 128 ? -11.755 -6.225 5.864 1.00 96.75 128 ALA A N 1
ATOM 1045 C CA . ALA A 1 128 ? -10.866 -5.337 5.126 1.00 96.75 128 ALA A CA 1
ATOM 1046 C C . ALA A 1 128 ? -11.297 -3.865 5.236 1.00 96.75 128 ALA A C 1
ATOM 1048 O O . ALA A 1 128 ? -12.415 -3.535 5.637 1.00 96.75 128 ALA A O 1
ATOM 1049 N N . LEU A 1 129 ? -10.377 -2.971 4.880 1.00 97.06 129 LEU A N 1
ATOM 1050 C CA . LEU A 1 129 ? -10.626 -1.550 4.649 1.00 97.06 129 LEU A CA 1
ATOM 1051 C C . LEU A 1 129 ? -10.132 -1.230 3.239 1.00 97.06 129 LEU A C 1
ATOM 1053 O O . LEU A 1 129 ? -8.976 -1.501 2.916 1.00 97.06 129 LEU A O 1
ATOM 1057 N N . ILE A 1 130 ? -10.997 -0.661 2.404 1.00 96.81 130 ILE A N 1
ATOM 1058 C CA . ILE A 1 130 ? -10.645 -0.206 1.058 1.00 96.81 130 ILE A CA 1
ATOM 1059 C C . ILE A 1 130 ? -10.520 1.311 1.083 1.00 96.81 130 ILE A C 1
ATOM 1061 O O . ILE A 1 130 ? -11.455 2.006 1.473 1.00 96.81 130 ILE A O 1
ATOM 1065 N N . ILE A 1 131 ? -9.390 1.828 0.599 1.00 94.88 131 ILE A N 1
ATOM 1066 C CA . ILE A 1 131 ? -9.199 3.262 0.360 1.00 94.88 131 ILE A CA 1
ATOM 1067 C C . ILE A 1 131 ? -8.910 3.468 -1.124 1.00 94.88 131 ILE A C 1
ATOM 1069 O O . ILE A 1 131 ? -7.801 3.253 -1.613 1.00 94.88 131 ILE A O 1
ATOM 1073 N N . ALA A 1 132 ? -9.931 3.893 -1.861 1.00 93.69 132 ALA A N 1
ATOM 1074 C CA . ALA A 1 132 ? -9.841 4.176 -3.283 1.00 93.69 132 ALA A CA 1
ATOM 1075 C C . ALA A 1 132 ? -9.439 5.639 -3.509 1.00 93.69 132 ALA A C 1
ATOM 1077 O O . ALA A 1 132 ? -10.270 6.547 -3.527 1.00 93.69 132 ALA A O 1
ATOM 1078 N N . MET A 1 133 ? -8.140 5.866 -3.704 1.00 88.88 133 MET A N 1
ATOM 1079 C CA . MET A 1 133 ? -7.566 7.216 -3.749 1.00 88.88 133 MET A CA 1
ATOM 1080 C C . MET A 1 133 ? -7.753 7.927 -5.098 1.00 88.88 133 MET A C 1
ATOM 1082 O O . MET A 1 133 ? -8.253 9.044 -5.176 1.00 88.88 133 MET A O 1
ATOM 1086 N N . ARG A 1 134 ? -7.305 7.318 -6.203 1.00 84.50 134 ARG A N 1
ATOM 1087 C CA . ARG A 1 134 ? -7.356 7.926 -7.546 1.00 84.50 134 ARG A CA 1
ATOM 1088 C C . ARG A 1 134 ? -8.212 7.094 -8.472 1.00 84.50 134 ARG A C 1
ATOM 1090 O O . ARG A 1 134 ? -8.067 5.878 -8.504 1.00 84.50 134 ARG A O 1
ATOM 1097 N N . GLN A 1 135 ? -9.000 7.772 -9.310 1.00 86.38 135 GLN A N 1
ATOM 1098 C CA . GLN A 1 135 ? -9.935 7.120 -10.233 1.00 86.38 135 GLN A CA 1
ATOM 1099 C C . GLN A 1 135 ? -10.912 6.193 -9.483 1.00 86.38 135 GLN A C 1
ATOM 1101 O O . GLN A 1 135 ? -11.260 5.136 -9.991 1.00 86.38 135 GLN A O 1
ATOM 1106 N N . ALA A 1 136 ? -11.364 6.584 -8.280 1.00 89.38 136 ALA A N 1
ATOM 1107 C CA . ALA A 1 136 ? -12.252 5.771 -7.439 1.00 89.38 136 ALA A CA 1
ATOM 1108 C C . ALA A 1 136 ? -13.498 5.284 -8.202 1.00 89.38 136 ALA A C 1
ATOM 1110 O O . ALA A 1 136 ? -13.850 4.111 -8.149 1.00 89.38 136 ALA A O 1
ATOM 1111 N N . LYS A 1 137 ? -14.089 6.159 -9.029 1.00 89.81 137 LYS A N 1
ATOM 1112 C CA . LYS A 1 137 ? -15.226 5.822 -9.903 1.00 89.81 137 LYS A CA 1
ATOM 1113 C C . LYS A 1 137 ? -14.939 4.662 -10.866 1.00 89.81 137 LYS A C 1
ATOM 1115 O O . LYS A 1 137 ? -15.847 3.903 -11.174 1.00 89.81 137 LYS A O 1
ATOM 1120 N N . ALA A 1 138 ? -13.699 4.507 -11.332 1.00 90.12 138 ALA A N 1
ATOM 1121 C CA . ALA A 1 138 ? -13.330 3.455 -12.278 1.00 90.12 138 ALA A CA 1
ATOM 1122 C C . ALA A 1 138 ? -13.300 2.054 -11.644 1.00 90.12 138 ALA A C 1
ATOM 1124 O O . ALA A 1 138 ? -13.300 1.068 -12.376 1.00 90.12 138 ALA A O 1
ATOM 1125 N N . TRP A 1 139 ? -13.270 1.967 -10.311 1.00 92.50 139 TRP A N 1
ATOM 1126 C CA . TRP A 1 139 ? -13.355 0.707 -9.572 1.00 92.50 139 TRP A CA 1
ATOM 1127 C C . TRP A 1 139 ? -14.798 0.232 -9.358 1.00 92.50 139 TRP A C 1
ATOM 1129 O O . TRP A 1 139 ? -14.988 -0.914 -8.975 1.00 92.50 139 TRP A O 1
ATOM 1139 N N . ALA A 1 140 ? -15.801 1.091 -9.603 1.00 92.56 140 ALA A N 1
ATOM 1140 C CA . ALA A 1 140 ? -17.223 0.791 -9.398 1.00 92.56 140 ALA A CA 1
ATOM 1141 C C . ALA A 1 140 ? -17.546 0.235 -7.992 1.00 92.56 140 ALA A C 1
ATOM 1143 O O . ALA A 1 140 ? -18.345 -0.687 -7.845 1.00 92.56 140 ALA A O 1
ATOM 1144 N N . LEU A 1 141 ? -16.909 0.798 -6.960 1.00 94.62 141 LEU A N 1
ATOM 1145 C CA . LEU A 1 141 ? -17.095 0.366 -5.574 1.00 94.62 141 LEU A CA 1
ATOM 1146 C C . LEU A 1 141 ? -18.476 0.776 -5.028 1.00 94.62 141 LEU A C 1
ATOM 1148 O O . LEU A 1 141 ? -18.975 1.852 -5.385 1.00 94.62 141 LEU A O 1
ATOM 1152 N N . PRO A 1 142 ? -19.077 -0.036 -4.139 1.00 93.88 142 PRO A N 1
ATOM 1153 C CA . PRO A 1 142 ? -20.322 0.320 -3.468 1.00 93.88 142 PRO A CA 1
ATOM 1154 C C . PRO A 1 142 ? -20.121 1.509 -2.514 1.00 93.88 142 PRO A C 1
ATOM 1156 O O . PRO A 1 142 ? -19.015 1.760 -2.032 1.00 93.88 142 PRO A O 1
ATOM 1159 N N . LYS A 1 143 ? -21.191 2.278 -2.280 1.00 89.62 143 LYS A N 1
ATOM 1160 C CA . LYS A 1 143 ? -21.153 3.555 -1.532 1.00 89.62 143 LYS A CA 1
ATOM 1161 C C . LYS A 1 143 ? -21.692 3.462 -0.104 1.00 89.62 143 LYS A C 1
ATOM 1163 O O . LYS A 1 143 ? -21.583 4.419 0.650 1.00 89.62 143 LYS A O 1
ATOM 1168 N N . ASP A 1 144 ? -22.313 2.346 0.238 1.00 89.31 144 ASP A N 1
ATOM 1169 C CA . ASP A 1 144 ? -23.058 2.105 1.474 1.00 89.31 144 ASP A CA 1
ATOM 1170 C C . ASP A 1 144 ? -22.202 1.495 2.599 1.00 89.31 144 ASP A C 1
ATOM 1172 O O . ASP A 1 144 ? -22.654 1.402 3.738 1.00 89.31 144 ASP A O 1
ATOM 1176 N N . SER A 1 145 ? -20.944 1.129 2.325 1.00 91.38 145 SER A N 1
ATOM 1177 C CA . SER A 1 145 ? -20.033 0.569 3.330 1.00 91.38 145 SER A CA 1
ATOM 1178 C C . SER A 1 145 ? -19.100 1.617 3.940 1.00 91.38 145 SER A C 1
ATOM 1180 O O . SER A 1 145 ? -18.337 2.276 3.235 1.00 91.38 145 SER A O 1
ATOM 1182 N N . LYS A 1 146 ? -19.068 1.690 5.278 1.00 90.69 146 LYS A N 1
ATOM 1183 C CA . LYS A 1 146 ? -18.119 2.529 6.041 1.00 90.69 146 LYS A CA 1
ATOM 1184 C C . LYS A 1 146 ? -16.658 2.073 5.904 1.00 90.69 146 LYS A C 1
ATOM 1186 O O . LYS A 1 146 ? -15.748 2.868 6.102 1.00 90.69 146 LYS A O 1
ATOM 1191 N N . ASN A 1 147 ? -16.431 0.813 5.534 1.00 95.56 147 ASN A N 1
ATOM 1192 C CA . ASN A 1 147 ? -15.106 0.231 5.299 1.00 95.56 147 ASN A CA 1
ATOM 1193 C C . ASN A 1 147 ? -14.609 0.448 3.858 1.00 95.56 147 ASN A C 1
ATOM 1195 O O . ASN A 1 147 ? -13.599 -0.133 3.457 1.00 95.56 147 ASN A O 1
ATOM 1199 N N . ILE A 1 148 ? -15.318 1.253 3.062 1.00 95.25 148 ILE A N 1
ATOM 1200 C CA . ILE A 1 148 ? -14.950 1.592 1.690 1.00 95.25 148 ILE A CA 1
ATOM 1201 C C . ILE A 1 148 ? -14.931 3.113 1.558 1.00 95.25 148 ILE A C 1
ATOM 1203 O O . ILE A 1 148 ? -15.959 3.769 1.427 1.00 95.25 148 ILE A O 1
ATOM 1207 N N . ILE A 1 149 ? -13.730 3.681 1.563 1.00 93.50 149 ILE A N 1
ATOM 1208 C CA . ILE A 1 149 ? -13.506 5.123 1.488 1.00 93.50 149 ILE A CA 1
ATOM 1209 C C . ILE A 1 149 ? -13.072 5.465 0.067 1.00 93.50 149 ILE A C 1
ATOM 1211 O O . ILE A 1 149 ? -12.009 5.051 -0.392 1.00 93.50 149 ILE A O 1
ATOM 1215 N N . SER A 1 150 ? -13.897 6.228 -0.647 1.00 92.44 150 SER A N 1
ATOM 1216 C CA . SER A 1 150 ? -13.607 6.683 -2.011 1.00 92.44 150 SER A CA 1
ATOM 1217 C C . SER A 1 150 ? -13.335 8.179 -2.032 1.00 92.44 150 SER A C 1
ATOM 1219 O O . SER A 1 150 ? -14.201 8.974 -1.676 1.00 92.44 150 SER A O 1
ATOM 1221 N N . PHE A 1 151 ? -12.153 8.577 -2.498 1.00 88.81 151 PHE A N 1
ATOM 1222 C CA . PHE A 1 151 ? -11.788 9.990 -2.571 1.00 88.81 151 PHE A CA 1
ATOM 1223 C C . PHE A 1 151 ? -12.568 10.717 -3.670 1.00 88.81 151 PHE A C 1
ATOM 1225 O O . PHE A 1 151 ? -12.699 10.243 -4.806 1.00 88.81 151 PHE A O 1
ATOM 1232 N N . GLY A 1 152 ? -13.035 11.921 -3.340 1.00 82.38 152 GLY A N 1
ATOM 1233 C CA . GLY A 1 152 ? -13.602 12.861 -4.299 1.00 82.38 152 GLY A CA 1
ATOM 1234 C C . GLY A 1 152 ? -12.546 13.441 -5.250 1.00 82.38 152 GLY A C 1
ATOM 1235 O O . GLY A 1 152 ? -11.338 13.284 -5.064 1.00 82.38 152 GLY A O 1
ATOM 1236 N N . ALA A 1 153 ? -12.997 14.175 -6.273 1.00 75.19 153 ALA A N 1
ATOM 1237 C CA . ALA A 1 153 ? -12.116 14.749 -7.299 1.00 75.19 153 ALA A CA 1
ATOM 1238 C C . ALA A 1 153 ? -11.031 15.687 -6.725 1.00 75.19 153 ALA A C 1
ATOM 1240 O O . ALA A 1 153 ? -9.906 15.717 -7.225 1.00 75.19 153 ALA A O 1
ATOM 1241 N N . VAL A 1 154 ? -11.349 16.424 -5.655 1.00 72.62 154 VAL A N 1
ATOM 1242 C CA . VAL A 1 154 ? -10.412 17.337 -4.982 1.00 72.62 154 VAL A CA 1
ATOM 1243 C C . VAL A 1 154 ? -9.318 16.558 -4.241 1.00 72.62 154 VAL A C 1
ATOM 1245 O O . VAL A 1 154 ? -8.136 16.822 -4.447 1.00 72.62 154 VAL A O 1
ATOM 1248 N N . GLN A 1 155 ? -9.694 15.537 -3.469 1.00 74.69 155 GLN A N 1
ATOM 1249 C CA . GLN A 1 155 ? -8.775 14.699 -2.683 1.00 74.69 155 GLN A CA 1
ATOM 1250 C C . GLN A 1 155 ? -7.868 13.826 -3.563 1.00 74.69 155 GLN A C 1
ATOM 1252 O O . GLN A 1 155 ? -6.700 13.598 -3.243 1.00 74.69 155 GLN A O 1
ATOM 1257 N N . ALA A 1 156 ? -8.374 13.375 -4.713 1.00 70.88 156 ALA A N 1
ATOM 1258 C CA . ALA A 1 156 ? -7.651 12.491 -5.622 1.00 70.88 156 ALA A CA 1
ATOM 1259 C C . ALA A 1 156 ? -6.393 13.127 -6.252 1.00 70.88 156 ALA A C 1
ATOM 1261 O O . ALA A 1 156 ? -5.459 12.403 -6.614 1.00 70.88 156 ALA A O 1
ATOM 1262 N N . ARG A 1 157 ? -6.335 14.463 -6.391 1.00 64.94 157 ARG A N 1
ATOM 1263 C CA . ARG A 1 157 ? -5.187 15.152 -7.015 1.00 64.94 157 ARG A CA 1
ATOM 1264 C C . ARG A 1 157 ? -3.906 14.963 -6.205 1.00 64.94 157 ARG A C 1
ATOM 1266 O O . ARG A 1 157 ? -2.897 14.543 -6.770 1.00 64.94 157 ARG A O 1
ATOM 1273 N N . GLY A 1 158 ? -3.984 15.151 -4.890 1.00 65.94 158 GLY A N 1
ATOM 1274 C CA . GLY A 1 158 ? -2.871 14.893 -3.978 1.00 65.94 158 GLY A CA 1
ATOM 1275 C C . GLY A 1 158 ? -2.781 13.437 -3.523 1.00 65.94 158 GLY A C 1
ATOM 1276 O O . GLY A 1 158 ? -1.681 12.955 -3.265 1.00 65.94 158 GLY A O 1
ATOM 1277 N N . ALA A 1 159 ? -3.911 12.714 -3.471 1.00 69.75 159 ALA A N 1
ATOM 1278 C CA . ALA A 1 159 ? -3.983 11.348 -2.949 1.00 69.75 159 ALA A CA 1
ATOM 1279 C C . ALA A 1 159 ? -3.256 11.257 -1.591 1.00 69.75 159 ALA A C 1
ATOM 1281 O O . ALA A 1 159 ? -2.319 10.480 -1.419 1.00 69.75 159 ALA A O 1
ATOM 1282 N N . HIS A 1 160 ? -3.570 12.167 -0.669 1.00 80.38 160 HIS A N 1
ATOM 1283 C CA . HIS A 1 160 ? -2.963 12.186 0.661 1.00 80.38 160 HIS A CA 1
ATOM 1284 C C . HIS A 1 160 ? -3.809 11.349 1.611 1.00 80.38 160 HIS A C 1
ATOM 1286 O O . HIS A 1 160 ? -5.030 11.480 1.617 1.00 80.38 160 HIS A O 1
ATOM 1292 N N . LEU A 1 161 ? -3.151 10.509 2.407 1.00 88.94 161 LEU A N 1
ATOM 1293 C CA . LEU A 1 161 ? -3.793 9.763 3.480 1.00 88.94 161 LEU A CA 1
ATOM 1294 C C . LEU A 1 161 ? -3.787 10.616 4.753 1.00 88.94 161 LEU A C 1
ATOM 1296 O O . LEU A 1 161 ? -2.995 10.401 5.668 1.00 88.94 161 LEU A O 1
ATOM 1300 N N . THR A 1 162 ? -4.602 11.667 4.767 1.00 88.31 162 THR A N 1
ATOM 1301 C CA . THR A 1 162 ? -4.681 12.590 5.905 1.00 88.31 162 THR A CA 1
ATOM 1302 C C . THR A 1 162 ? -5.452 11.973 7.072 1.00 88.31 162 THR A C 1
ATOM 1304 O O . THR A 1 162 ? -6.313 11.116 6.879 1.00 88.31 162 THR A O 1
ATOM 1307 N N . LEU A 1 163 ? -5.173 12.442 8.292 1.00 90.38 163 LEU A N 1
ATOM 1308 C CA . LEU A 1 163 ? -5.838 12.003 9.530 1.00 90.38 163 LEU A CA 1
ATOM 1309 C C . LEU A 1 163 ? -7.240 12.610 9.738 1.00 90.38 163 LEU A C 1
ATOM 1311 O O . LEU A 1 163 ? -7.793 12.526 10.827 1.00 90.38 163 LEU A O 1
ATOM 1315 N N . ASN A 1 164 ? -7.821 13.230 8.713 1.00 85.50 164 ASN A N 1
ATOM 1316 C CA . ASN A 1 164 ? -9.216 13.660 8.740 1.00 85.50 164 ASN A CA 1
ATOM 1317 C C . ASN A 1 164 ? -10.126 12.537 8.219 1.00 85.50 164 ASN A C 1
ATOM 1319 O O . ASN A 1 164 ? -9.674 11.629 7.518 1.00 85.50 164 ASN A O 1
ATOM 1323 N N . GLU A 1 165 ? -11.420 12.621 8.528 1.00 72.12 165 GLU A N 1
ATOM 1324 C CA . GLU A 1 165 ? -12.412 11.588 8.185 1.00 72.12 165 GLU A CA 1
ATOM 1325 C C . GLU A 1 165 ? -12.409 11.227 6.693 1.00 72.12 165 GLU A C 1
ATOM 1327 O O . GLU A 1 165 ? -12.543 10.066 6.313 1.00 72.12 165 GLU A O 1
ATOM 1332 N N . GLN A 1 166 ? -12.194 12.218 5.828 1.00 76.81 166 GLN A N 1
ATOM 1333 C CA . GLN A 1 166 ? -12.273 12.034 4.382 1.00 76.81 166 GLN A CA 1
ATOM 1334 C C . GLN A 1 166 ? -10.958 11.556 3.738 1.00 76.81 166 GLN A C 1
ATOM 1336 O O . GLN A 1 166 ? -10.952 11.167 2.571 1.00 76.81 166 GLN A O 1
ATOM 1341 N N . GLY A 1 167 ? -9.842 11.595 4.471 1.00 80.69 167 GLY A N 1
ATOM 1342 C CA . GLY A 1 167 ? -8.512 11.215 3.990 1.00 80.69 167 GLY A CA 1
ATOM 1343 C C . GLY A 1 167 ? -8.173 9.742 4.187 1.00 80.69 167 GLY A C 1
ATOM 1344 O O . GLY A 1 167 ? -7.124 9.293 3.735 1.00 80.69 167 GLY A O 1
ATOM 1345 N N . GLY A 1 168 ? -9.019 8.979 4.882 1.00 89.25 168 GLY A N 1
ATOM 1346 C CA . GLY A 1 168 ? -8.818 7.551 5.145 1.00 89.25 168 GLY A CA 1
ATOM 1347 C C . GLY A 1 168 ? -7.650 7.210 6.080 1.00 89.25 168 GLY A C 1
ATOM 1348 O O . GLY A 1 168 ? -7.566 6.073 6.534 1.00 89.25 168 GLY A O 1
ATOM 1349 N N . GLY A 1 169 ? -6.775 8.163 6.423 1.00 93.38 169 GLY A N 1
ATOM 1350 C CA . GLY A 1 169 ? -5.641 7.927 7.314 1.00 93.38 169 GLY A CA 1
ATOM 1351 C C . GLY A 1 169 ? -6.073 7.587 8.736 1.00 93.38 169 GLY A C 1
ATOM 1352 O O . GLY A 1 169 ? -5.533 6.656 9.325 1.00 93.38 169 GLY A O 1
ATOM 1353 N N . LEU A 1 170 ? -7.099 8.268 9.256 1.00 94.25 170 LEU A N 1
ATOM 1354 C CA . LEU A 1 170 ? -7.653 7.956 10.575 1.00 94.25 170 LEU A CA 1
ATOM 1355 C C . LEU A 1 170 ? -8.247 6.539 10.625 1.00 94.25 170 LEU A C 1
ATOM 1357 O O . LEU A 1 170 ? -7.945 5.791 11.548 1.00 94.25 170 LEU A O 1
ATOM 1361 N N . ALA A 1 171 ? -8.988 6.134 9.588 1.00 94.62 171 ALA A N 1
ATOM 1362 C CA . ALA A 1 171 ? -9.546 4.785 9.487 1.00 94.62 171 ALA A CA 1
ATOM 1363 C C . ALA A 1 171 ? -8.456 3.697 9.441 1.00 94.62 171 ALA A C 1
ATOM 1365 O O . ALA A 1 171 ? -8.638 2.613 9.997 1.00 94.62 171 ALA A O 1
ATOM 1366 N N . ILE A 1 172 ? -7.303 3.981 8.813 1.00 96.06 172 ILE A N 1
ATOM 1367 C CA . ILE A 1 172 ? -6.134 3.089 8.872 1.00 96.06 172 ILE A CA 1
ATOM 1368 C C . ILE A 1 172 ? -5.632 2.982 10.312 1.00 96.06 172 ILE A C 1
ATOM 1370 O O . ILE A 1 172 ? -5.447 1.868 10.795 1.00 96.06 172 ILE A O 1
ATOM 1374 N N . VAL A 1 173 ? -5.422 4.110 11.001 1.00 96.56 173 VAL A N 1
ATOM 1375 C CA . VAL A 1 173 ? -4.939 4.111 12.392 1.00 96.56 173 VAL A CA 1
ATOM 1376 C C . VAL A 1 173 ? -5.874 3.295 13.283 1.00 96.56 173 VAL A C 1
ATOM 1378 O O . VAL A 1 173 ? -5.416 2.357 13.927 1.00 96.56 173 VAL A O 1
ATOM 1381 N N . GLU A 1 174 ? -7.172 3.593 13.275 1.00 94.81 174 GLU A N 1
ATOM 1382 C CA . GLU A 1 174 ? -8.174 2.905 14.100 1.00 94.81 174 GLU A CA 1
ATOM 1383 C C . GLU A 1 174 ? -8.183 1.397 13.854 1.00 94.81 174 GLU A C 1
ATOM 1385 O O . GLU A 1 174 ? -8.169 0.605 14.798 1.00 94.81 174 GLU A O 1
ATOM 1390 N N . ARG A 1 175 ? -8.132 0.987 12.581 1.00 94.75 175 ARG A N 1
ATOM 1391 C CA . ARG A 1 175 ? -8.066 -0.427 12.219 1.00 94.75 175 ARG A CA 1
ATOM 1392 C C . ARG A 1 175 ? -6.795 -1.084 12.746 1.00 94.75 175 ARG A C 1
ATOM 1394 O O . ARG A 1 175 ? -6.871 -2.171 13.308 1.00 94.75 175 ARG A O 1
ATOM 1401 N N . LEU A 1 176 ? -5.638 -0.452 12.559 1.00 95.62 176 LEU A N 1
ATOM 1402 C CA . LEU A 1 176 ? -4.355 -1.029 12.960 1.00 95.62 176 LEU A CA 1
ATOM 1403 C C . LEU A 1 176 ? -4.197 -1.103 14.474 1.00 95.62 176 LEU A C 1
ATOM 1405 O O . LEU A 1 176 ? -3.597 -2.062 14.946 1.00 95.62 176 LEU A O 1
ATOM 1409 N N . GLN A 1 177 ? -4.742 -0.144 15.226 1.00 92.38 177 GLN A N 1
ATOM 1410 C CA . GLN A 1 177 ? -4.731 -0.167 16.689 1.00 92.38 177 GLN A CA 1
ATOM 1411 C C . GLN A 1 177 ? -5.442 -1.398 17.262 1.00 92.38 177 GLN A C 1
ATOM 1413 O O . GLN A 1 177 ? -4.962 -1.963 18.240 1.00 92.38 177 GLN A O 1
ATOM 1418 N N . GLY A 1 178 ? -6.555 -1.817 16.650 1.00 87.25 178 GLY A N 1
ATOM 1419 C CA . GLY A 1 178 ? -7.342 -2.970 17.101 1.00 87.25 178 GLY A CA 1
ATOM 1420 C C . GLY A 1 178 ? -6.736 -4.338 16.768 1.00 87.25 178 GLY A C 1
ATOM 1421 O O . GLY A 1 178 ? -7.221 -5.348 17.266 1.00 87.25 178 GLY A O 1
ATOM 1422 N N . LEU A 1 179 ? -5.697 -4.389 15.930 1.00 82.19 179 LEU A N 1
ATOM 1423 C CA . LEU A 1 179 ? -4.993 -5.623 15.575 1.00 82.19 179 LEU A CA 1
ATOM 1424 C C . LEU A 1 179 ? -3.860 -5.860 16.578 1.00 82.19 179 LEU A C 1
ATOM 1426 O O . LEU A 1 179 ? -2.746 -5.405 16.336 1.00 82.19 179 LEU A O 1
ATOM 1430 N N . SER A 1 180 ? -4.169 -6.463 17.728 1.00 58.56 180 SER A N 1
ATOM 1431 C CA . SER A 1 180 ? -3.185 -6.884 18.739 1.00 58.56 180 SER A CA 1
ATOM 1432 C C . SER A 1 180 ? -2.293 -8.005 18.225 1.00 58.56 180 SER A C 1
ATOM 1434 O O . SER A 1 180 ? -2.880 -8.999 17.736 1.00 58.56 180 SER A O 1
#

Radius of gyration: 16.38 Å; chains: 1; bounding box: 46×32×49 Å

Foldseek 3Di:
DDQQDFDPVVVVCCPPPVVSVVLVVCLVVVVQLPPLQNQCLLPPVCCPPSNVVSVCQQCVVLLVVLCVVVVHDSNVSSSLLRNQDDDQDLDPDHDPDDDDDPDDDPSNVVSLVCCVPPVLVCLQVVVAAAEAQAPQVVSVHDDPGLSHQYADPVRNVVLHCDCDSNSCSVVSSVVSNPPD

Sequence (180 aa):
MLNPGFSPGDYYALEKEPEYAAAIERNLAQQNAADSYPFFFLNPQFAWTAGGQWWRSKFRAIAEELARRTNIPLQQAFQRISRHVACLEMYPYHSQGFKKPGFKLKSKELMCQYVKDVIVPRAQSKEALIIAMRQAKAWALPKDSKNIISFGAVQARGAHLTLNEQGGGLAIVERLQGLS

pLDDT: mean 90.73, std 8.91, range [55.78, 98.31]

Secondary structure (DSSP, 8-state):
-------THHHHHHHH-HHHHHHHHHHHTT--TTSS-SSGGG-GGGTTSHHHHHHHHHHHHHHHHHHHHHT--HHHHHHHHHHH-----SS---SSS----SS--HHHHHHHHHIIIIIHHHHHTTS--EEE-SSGGGGT--SS-TTEEE--HHHHHHT---SSGGGSHHHHHHHHHT--